Protein AF-A0A540N0E0-F1 (afdb_monomer)

Organism: Malus baccata (NCBI:txid106549)

Inte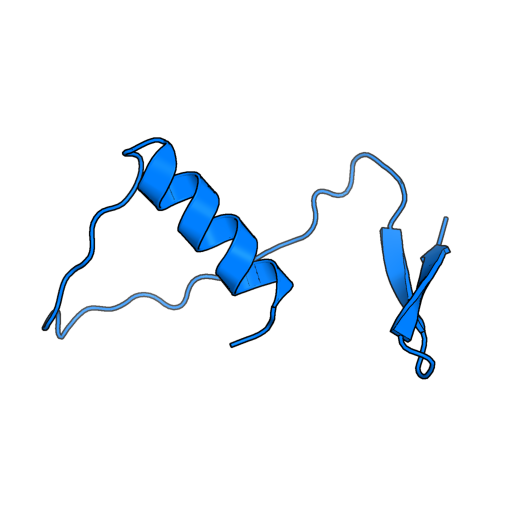rPro domains:
  IPR043502 DNA/RNA polymerase superfamily [SSF56672] (2-38)

pLDDT: mean 75.49, std 11.08, range [54.38, 94.81]

Structure (mmCIF, N/CA/C/O backbone):
data_AF-A0A540N0E0-F1
#
_entry.id   AF-A0A540N0E0-F1
#
loop_
_atom_site.group_PDB
_atom_site.id
_atom_site.type_symbol
_atom_site.label_atom_id
_atom_site.label_alt_id
_atom_site.label_comp_id
_atom_site.label_asym_id
_atom_site.label_entity_id
_atom_site.label_seq_id
_atom_site.pdbx_PDB_ins_code
_atom_site.Cartn_x
_atom_site.Cartn_y
_atom_site.Cartn_z
_atom_site.occupancy
_atom_site.B_iso_or_equiv
_atom_site.auth_seq_id
_atom_site.auth_comp_id
_atom_site.auth_asym_id
_atom_site.auth_atom_id
_atom_site.pdbx_PDB_model_num
ATOM 1 N N . MET A 1 1 ? 5.963 -6.706 7.098 1.00 63.94 1 MET A N 1
ATOM 2 C CA . MET A 1 1 ? 5.019 -5.836 6.359 1.00 63.94 1 MET A CA 1
ATOM 3 C C . MET A 1 1 ? 3.628 -6.096 6.921 1.00 63.94 1 MET A C 1
ATOM 5 O O . MET A 1 1 ? 3.261 -7.260 7.006 1.00 63.94 1 MET A O 1
ATOM 9 N N . LYS A 1 2 ? 2.899 -5.078 7.399 1.00 78.50 2 LYS A N 1
ATOM 10 C CA . LYS A 1 2 ? 1.545 -5.293 7.947 1.00 78.50 2 LYS A CA 1
ATOM 11 C C . LYS A 1 2 ? 0.614 -5.814 6.840 1.00 78.50 2 LYS A C 1
ATOM 13 O O . LYS A 1 2 ? 0.699 -5.338 5.712 1.00 78.50 2 LYS A O 1
ATOM 18 N N . GLU A 1 3 ? -0.277 -6.749 7.166 1.00 80.81 3 GLU A N 1
ATOM 19 C CA . GLU A 1 3 ? -1.200 -7.392 6.210 1.00 80.81 3 GLU A CA 1
ATOM 20 C C . GLU A 1 3 ? -2.053 -6.378 5.429 1.00 80.81 3 GLU A C 1
ATOM 22 O O . GLU A 1 3 ? -2.210 -6.493 4.217 1.00 80.81 3 GLU A O 1
ATOM 27 N N . VAL A 1 4 ? -2.501 -5.313 6.101 1.00 79.88 4 VAL A N 1
ATOM 28 C CA . VAL A 1 4 ? -3.247 -4.207 5.479 1.00 79.88 4 VAL A CA 1
ATOM 29 C C . VAL A 1 4 ? -2.446 -3.495 4.385 1.00 79.88 4 VAL A C 1
ATOM 31 O O . VAL A 1 4 ? -2.982 -3.221 3.318 1.00 79.88 4 VAL A O 1
ATOM 34 N N . VAL A 1 5 ? -1.146 -3.275 4.610 1.00 82.69 5 VAL A N 1
ATOM 35 C CA . VAL A 1 5 ? -0.256 -2.613 3.644 1.00 82.69 5 VAL A CA 1
ATOM 36 C C . VAL A 1 5 ? -0.049 -3.515 2.435 1.00 82.69 5 VAL A C 1
ATOM 38 O O . VAL A 1 5 ? -0.139 -3.057 1.303 1.00 82.69 5 VAL A O 1
ATOM 41 N N . ARG A 1 6 ? 0.171 -4.814 2.665 1.00 85.50 6 ARG A N 1
ATOM 42 C CA . ARG A 1 6 ? 0.317 -5.791 1.582 1.00 85.50 6 ARG A CA 1
ATOM 43 C C . ARG A 1 6 ? -0.943 -5.852 0.712 1.00 85.50 6 ARG A C 1
ATOM 45 O O . ARG A 1 6 ? -0.819 -5.849 -0.507 1.00 85.5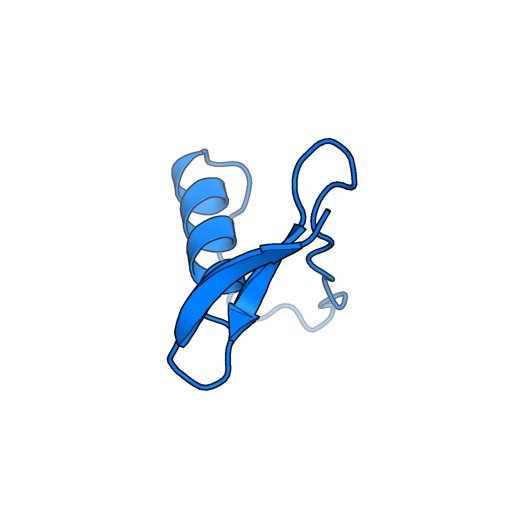0 6 ARG A O 1
ATOM 52 N N . ASN A 1 7 ? -2.132 -5.876 1.314 1.00 87.81 7 ASN A N 1
ATOM 53 C CA . ASN A 1 7 ? -3.387 -5.920 0.563 1.00 87.81 7 ASN A CA 1
ATOM 54 C C . ASN A 1 7 ? -3.629 -4.648 -0.263 1.00 87.81 7 ASN A C 1
ATOM 56 O O . ASN A 1 7 ? -4.119 -4.750 -1.384 1.00 87.81 7 ASN A O 1
ATOM 60 N N . GLU A 1 8 ? -3.282 -3.462 0.245 1.00 86.88 8 GLU A N 1
ATOM 61 C CA . GLU A 1 8 ? -3.390 -2.228 -0.547 1.00 86.88 8 GLU A CA 1
ATOM 62 C C . GLU A 1 8 ? -2.368 -2.169 -1.686 1.00 86.88 8 GLU A C 1
ATOM 64 O O . GLU A 1 8 ? -2.732 -1.819 -2.806 1.00 86.88 8 GLU A O 1
ATOM 69 N N . VAL A 1 9 ? -1.120 -2.579 -1.442 1.00 87.19 9 VAL A N 1
ATOM 70 C CA . VAL A 1 9 ? -0.082 -2.651 -2.484 1.00 87.19 9 VAL A CA 1
ATOM 71 C C . VAL A 1 9 ? -0.497 -3.608 -3.606 1.00 87.19 9 VAL A C 1
ATOM 73 O O . VAL A 1 9 ? -0.370 -3.255 -4.773 1.00 87.19 9 VAL A O 1
ATOM 76 N N . MET A 1 10 ? -1.062 -4.776 -3.277 1.00 91.12 10 MET A N 1
ATOM 77 C CA . MET A 1 10 ? -1.578 -5.711 -4.287 1.00 91.12 10 MET A CA 1
ATOM 78 C C . MET A 1 10 ? -2.718 -5.105 -5.114 1.00 91.12 10 MET A C 1
ATOM 80 O O . MET A 1 10 ? -2.686 -5.192 -6.334 1.00 91.12 10 MET A O 1
ATOM 84 N N . LYS A 1 11 ? -3.674 -4.405 -4.486 1.00 90.69 11 LYS A N 1
ATOM 85 C CA . LYS A 1 11 ? -4.756 -3.721 -5.219 1.00 90.69 11 LYS A CA 1
ATOM 86 C C . LYS A 1 11 ? -4.232 -2.663 -6.192 1.00 90.69 11 LYS A C 1
ATOM 88 O O . LYS A 1 11 ? -4.792 -2.493 -7.269 1.00 90.69 11 LYS A O 1
ATOM 93 N N . LEU A 1 12 ? -3.178 -1.940 -5.812 1.00 91.19 12 LEU A N 1
ATOM 94 C CA . LEU A 1 12 ? -2.553 -0.937 -6.676 1.00 91.19 12 LEU A CA 1
ATOM 95 C C . LEU A 1 12 ? -1.764 -1.577 -7.826 1.00 91.19 12 LEU A C 1
ATOM 97 O O . LEU A 1 12 ? -1.762 -1.024 -8.925 1.00 91.19 12 LEU A O 1
ATOM 101 N N . LEU A 1 13 ? -1.121 -2.726 -7.586 1.00 91.25 13 LEU A N 1
ATOM 102 C CA . LEU A 1 13 ? -0.480 -3.529 -8.635 1.00 91.25 13 LEU A CA 1
ATOM 103 C C . LEU A 1 13 ? -1.524 -4.035 -9.640 1.00 91.25 13 LEU A C 1
ATOM 105 O O . LEU A 1 13 ? -1.347 -3.838 -10.838 1.00 91.25 13 LEU A O 1
ATOM 109 N N . ASP A 1 14 ? -2.635 -4.602 -9.160 1.00 92.56 14 ASP A N 1
ATOM 110 C CA . ASP A 1 14 ? -3.729 -5.103 -10.008 1.00 92.56 14 ASP A CA 1
ATOM 111 C C . ASP A 1 14 ? -4.402 -3.983 -10.815 1.00 92.56 14 ASP A C 1
ATOM 113 O O . ASP A 1 14 ? -4.782 -4.174 -11.969 1.00 92.56 14 ASP A O 1
ATOM 117 N N . ALA A 1 15 ? -4.517 -2.786 -10.233 1.00 94.81 15 ALA A N 1
ATOM 118 C CA . ALA A 1 15 ? -5.015 -1.599 -10.925 1.00 94.81 15 ALA A CA 1
ATOM 119 C C . ALA A 1 15 ? -4.009 -1.010 -11.937 1.00 94.81 15 ALA A C 1
ATOM 121 O O . ALA A 1 15 ? -4.33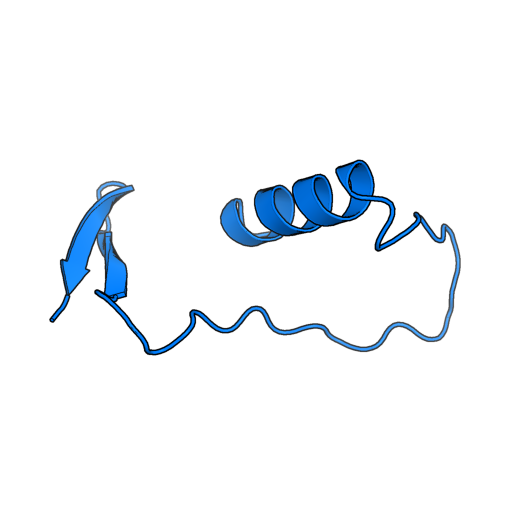9 -0.042 -12.623 1.00 94.81 15 ALA A O 1
ATOM 122 N N . GLY A 1 16 ? -2.778 -1.531 -12.007 1.00 91.50 16 GLY A N 1
ATOM 123 C CA . GLY A 1 16 ? -1.709 -0.998 -12.854 1.00 91.50 16 GLY A CA 1
ATOM 124 C C . GLY A 1 16 ? -1.188 0.374 -12.413 1.00 91.50 16 GLY A C 1
ATOM 125 O O . GLY A 1 16 ? -0.553 1.072 -13.200 1.00 91.50 16 GLY A O 1
ATOM 126 N N . MET A 1 17 ? -1.460 0.787 -11.169 1.00 90.50 17 MET A N 1
ATOM 127 C CA . MET A 1 17 ? -1.002 2.073 -10.628 1.00 90.50 17 MET A CA 1
ATOM 128 C C . MET A 1 17 ? 0.470 2.046 -10.207 1.00 90.50 17 MET A C 1
ATOM 130 O O . MET A 1 17 ? 1.129 3.084 -10.223 1.00 90.50 17 MET A O 1
ATOM 134 N N . ILE A 1 18 ? 0.983 0.877 -9.815 1.00 91.31 18 ILE A N 1
ATOM 135 C CA . ILE A 1 18 ? 2.386 0.677 -9.433 1.00 91.31 18 ILE A CA 1
ATOM 136 C C . ILE A 1 18 ? 2.966 -0.543 -10.152 1.00 91.31 18 ILE A C 1
ATOM 138 O O . ILE A 1 18 ? 2.229 -1.431 -10.572 1.00 91.31 18 ILE A O 1
ATOM 142 N N . TYR A 1 19 ? 4.291 -0.597 -10.274 1.00 89.12 19 TYR A N 1
ATOM 143 C CA . TYR A 1 19 ? 5.027 -1.721 -10.855 1.00 89.12 19 TYR A CA 1
ATOM 144 C C . TYR A 1 19 ? 6.203 -2.109 -9.949 1.00 89.12 19 TYR A C 1
ATOM 146 O O . TYR A 1 19 ? 6.749 -1.247 -9.251 1.00 89.12 19 TYR A O 1
ATOM 154 N N . PRO A 1 20 ? 6.593 -3.396 -9.912 1.00 82.81 20 PRO A N 1
ATOM 155 C CA . PRO A 1 20 ? 7.729 -3.829 -9.114 1.00 82.81 20 PRO A CA 1
ATOM 156 C C . PRO A 1 20 ? 9.027 -3.261 -9.693 1.00 82.81 20 PRO A C 1
ATOM 158 O O . PRO A 1 20 ? 9.279 -3.344 -10.894 1.00 82.81 20 PRO A O 1
ATOM 161 N N . ILE A 1 21 ? 9.865 -2.705 -8.820 1.00 85.00 21 ILE A N 1
ATOM 162 C CA . ILE A 1 21 ? 11.219 -2.262 -9.154 1.00 85.00 21 ILE A CA 1
ATOM 163 C C . ILE A 1 21 ? 12.170 -3.063 -8.275 1.00 85.00 21 ILE A C 1
ATOM 165 O O . ILE A 1 21 ? 12.123 -2.938 -7.053 1.00 85.00 21 ILE A O 1
ATOM 169 N N . SER A 1 22 ? 13.000 -3.901 -8.891 1.00 77.44 22 SER A N 1
ATOM 170 C CA . SER A 1 22 ? 13.837 -4.853 -8.155 1.00 77.44 22 SER A CA 1
ATOM 171 C C . SER A 1 22 ? 14.999 -4.197 -7.397 1.00 77.44 22 SER A C 1
ATOM 173 O O . SER A 1 22 ? 15.325 -4.668 -6.317 1.00 77.44 22 SER A O 1
ATOM 175 N N . ASP A 1 23 ? 15.586 -3.102 -7.907 1.00 72.69 23 ASP A N 1
ATOM 176 C CA . ASP A 1 23 ? 16.869 -2.572 -7.397 1.00 72.69 23 ASP A CA 1
ATOM 177 C C . ASP A 1 23 ? 16.999 -1.032 -7.448 1.00 72.69 23 ASP A C 1
ATOM 179 O O . ASP A 1 23 ? 18.009 -0.484 -7.898 1.00 72.69 23 ASP A O 1
ATOM 183 N N . SER A 1 24 ? 15.995 -0.272 -6.991 1.00 75.62 24 SER A N 1
ATOM 184 C CA . SER A 1 24 ? 16.194 1.180 -6.834 1.00 75.62 24 SER A CA 1
ATOM 185 C C . SER A 1 24 ? 16.909 1.487 -5.511 1.00 75.62 24 SER A C 1
ATOM 187 O O . SER A 1 24 ? 16.481 1.094 -4.429 1.00 75.62 24 SER A O 1
ATOM 189 N N . LYS A 1 25 ? 18.023 2.226 -5.583 1.00 73.19 25 LYS A N 1
ATOM 190 C CA . LYS A 1 25 ? 18.747 2.725 -4.394 1.00 73.19 25 LYS A CA 1
ATOM 191 C C . LYS A 1 25 ? 18.007 3.876 -3.695 1.00 73.19 25 LYS A C 1
ATOM 193 O O . LYS A 1 25 ? 18.341 4.247 -2.575 1.00 73.19 25 LYS A O 1
ATOM 198 N N . TRP A 1 2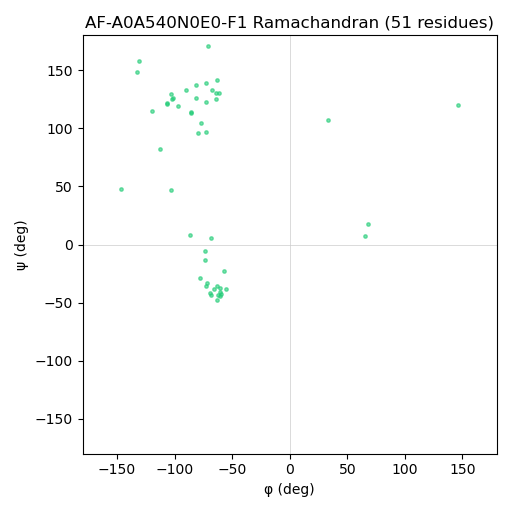6 ? 17.015 4.441 -4.380 1.00 73.00 26 TRP A N 1
ATOM 199 C CA . TRP A 1 26 ? 16.225 5.593 -3.967 1.00 73.00 26 TRP A CA 1
ATOM 200 C C . TRP A 1 26 ? 14.790 5.139 -3.712 1.00 73.00 26 TRP A C 1
ATOM 202 O O . TRP A 1 26 ? 13.924 5.248 -4.579 1.00 73.00 26 TRP A O 1
ATOM 212 N N . ILE A 1 27 ? 14.557 4.597 -2.519 1.00 74.69 27 ILE A N 1
ATOM 213 C CA . ILE A 1 27 ? 13.223 4.226 -2.047 1.00 74.69 27 ILE A CA 1
ATOM 214 C C . ILE A 1 27 ? 12.809 5.257 -1.001 1.00 74.69 27 ILE A C 1
ATOM 216 O O . ILE A 1 27 ? 13.488 5.431 0.012 1.00 74.69 27 ILE A O 1
ATOM 220 N N . SER A 1 28 ? 11.698 5.950 -1.241 1.00 74.38 28 SER A N 1
ATOM 221 C CA . SER A 1 28 ? 11.080 6.810 -0.236 1.00 74.38 28 SER A CA 1
ATOM 222 C C . SER A 1 28 ? 10.222 5.971 0.725 1.00 74.38 28 SER A C 1
ATOM 224 O O . SER A 1 28 ? 9.493 5.072 0.291 1.00 74.38 28 SER A O 1
ATOM 226 N N . PRO A 1 29 ? 10.276 6.230 2.045 1.00 72.31 29 PRO A N 1
ATOM 227 C CA . PRO A 1 29 ? 9.386 5.566 2.987 1.00 72.31 29 PRO A CA 1
ATOM 228 C C . PRO A 1 29 ? 7.938 5.974 2.690 1.00 72.31 29 PRO A C 1
ATOM 230 O O . PRO A 1 29 ? 7.609 7.157 2.658 1.00 72.31 29 PRO A O 1
ATOM 233 N N . THR A 1 30 ? 7.066 4.988 2.475 1.00 71.50 30 THR A N 1
ATOM 234 C CA . THR A 1 30 ? 5.636 5.220 2.224 1.00 71.50 30 THR A CA 1
ATOM 235 C C . THR A 1 30 ? 4.840 4.918 3.491 1.00 71.50 30 THR A C 1
ATOM 237 O O . THR A 1 30 ? 4.944 3.822 4.045 1.00 71.50 30 THR A O 1
ATOM 240 N N . GLN A 1 31 ? 4.043 5.880 3.960 1.00 76.69 31 GLN A N 1
ATOM 241 C CA . GLN A 1 31 ? 3.161 5.712 5.115 1.00 76.69 31 GLN A CA 1
ATOM 242 C C . GLN A 1 31 ? 1.720 5.487 4.653 1.00 76.69 31 GLN A C 1
ATOM 244 O O . GLN A 1 31 ? 1.158 6.304 3.929 1.00 76.69 31 GLN A O 1
ATOM 249 N N . VAL A 1 32 ? 1.102 4.401 5.119 1.00 72.00 32 VAL A N 1
ATOM 250 C CA . VAL A 1 32 ? -0.337 4.171 4.946 1.00 72.00 32 VAL A CA 1
ATOM 251 C C . VAL A 1 32 ? -1.072 4.864 6.087 1.00 72.00 32 VAL A C 1
ATOM 253 O O . VAL A 1 32 ? -0.914 4.488 7.251 1.00 72.00 32 VAL A O 1
ATOM 256 N N . VAL A 1 33 ? -1.851 5.893 5.753 1.00 76.19 33 VAL A N 1
ATOM 257 C CA . VAL A 1 33 ? -2.684 6.631 6.707 1.00 76.19 33 VAL A CA 1
ATOM 258 C C . VAL A 1 33 ? -4.146 6.248 6.473 1.00 76.19 33 VAL A C 1
ATOM 260 O O . VAL A 1 33 ? -4.650 6.453 5.368 1.00 76.19 33 VAL A O 1
ATOM 263 N N . PRO A 1 34 ? -4.853 5.714 7.484 1.00 68.62 34 PRO A N 1
ATOM 264 C CA . PRO A 1 34 ? -6.286 5.484 7.368 1.00 68.62 34 PRO A CA 1
ATOM 265 C C . PRO A 1 34 ? -7.005 6.824 7.153 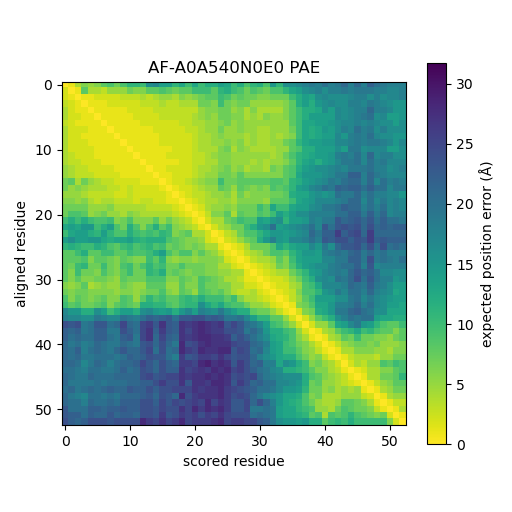1.00 68.62 34 PRO A C 1
ATOM 267 O O . PRO A 1 34 ? -6.760 7.801 7.866 1.00 68.62 34 PRO A O 1
ATOM 270 N N . LYS A 1 35 ? -7.883 6.895 6.146 1.00 69.81 35 LYS A N 1
ATOM 271 C CA . LYS A 1 35 ? -8.657 8.112 5.864 1.00 69.81 35 LYS A CA 1
ATOM 272 C C . LYS A 1 35 ? -9.582 8.415 7.046 1.00 69.81 35 LYS A C 1
ATOM 274 O O . LYS A 1 35 ? -10.344 7.557 7.471 1.00 69.81 35 LYS A O 1
ATOM 279 N N . ARG A 1 36 ? -9.565 9.659 7.537 1.00 64.25 36 ARG A N 1
ATOM 280 C CA . ARG A 1 36 ? -10.382 10.137 8.675 1.00 64.25 36 ARG A CA 1
ATOM 281 C C . ARG A 1 36 ? -11.900 10.224 8.408 1.00 64.25 36 ARG A C 1
ATOM 283 O O . ARG A 1 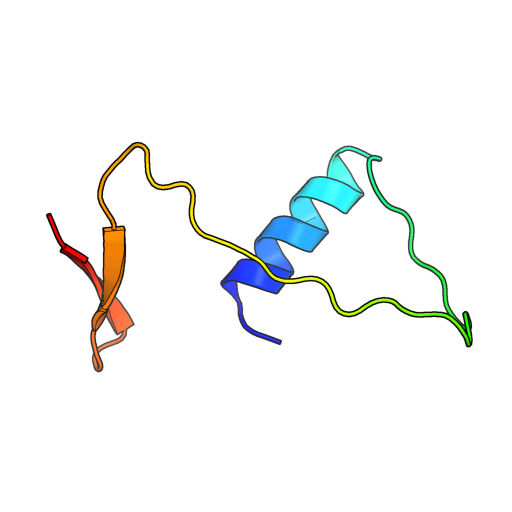36 ? -12.623 10.733 9.254 1.00 64.25 36 ARG A O 1
ATOM 290 N N . SER A 1 37 ? -12.409 9.770 7.262 1.00 61.22 37 SER A N 1
ATOM 291 C CA . SER A 1 37 ? -13.804 9.985 6.837 1.00 61.22 37 SER A CA 1
ATOM 292 C C . SER A 1 37 ? -14.711 8.759 7.014 1.00 61.22 37 SER A C 1
ATOM 294 O O . SER A 1 37 ? -15.445 8.399 6.096 1.00 61.22 37 SER A O 1
ATOM 296 N N . GLY A 1 38 ? -14.659 8.109 8.176 1.00 60.16 38 GLY A N 1
ATOM 297 C CA . GLY A 1 38 ? -15.548 6.996 8.514 1.00 60.16 38 GLY A CA 1
ATOM 298 C C . GLY A 1 38 ? -14.848 5.965 9.385 1.00 60.16 38 GLY A C 1
ATOM 299 O O . GLY A 1 38 ? -13.832 5.425 8.973 1.00 60.16 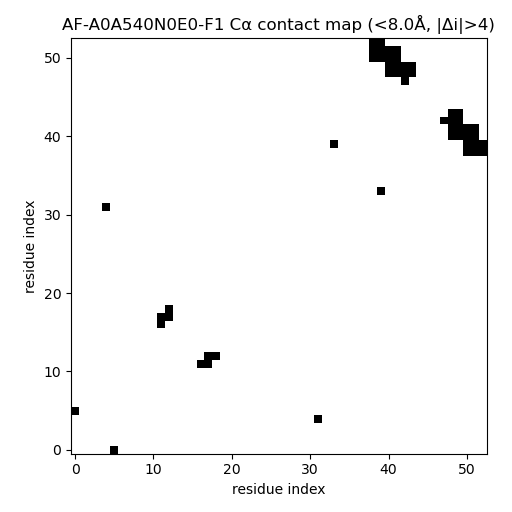38 GLY A O 1
ATOM 300 N N . ILE A 1 39 ? -15.405 5.759 10.581 1.00 60.50 39 ILE A N 1
ATOM 301 C CA . ILE A 1 39 ? -15.187 4.669 11.543 1.00 60.50 39 ILE A CA 1
ATOM 302 C C . ILE A 1 39 ? -13.757 4.110 11.581 1.00 60.50 39 ILE A C 1
ATOM 304 O O . ILE A 1 39 ? -13.335 3.336 10.720 1.00 60.50 39 ILE A O 1
ATOM 308 N N . THR A 1 40 ? -13.023 4.434 12.645 1.00 59.91 40 THR A N 1
ATOM 309 C CA . THR A 1 40 ? -11.683 3.885 12.850 1.00 59.91 40 THR A CA 1
ATOM 310 C C . THR A 1 40 ? -11.815 2.421 13.256 1.00 59.91 40 THR A C 1
ATOM 312 O O . THR A 1 40 ? -12.050 2.108 14.419 1.00 59.91 40 THR A O 1
ATOM 315 N N . VAL A 1 41 ? -11.691 1.499 12.302 1.00 60.53 41 VAL A N 1
ATOM 316 C CA . VAL A 1 41 ? -11.661 0.067 12.614 1.00 60.53 41 VAL A CA 1
ATOM 317 C C . VAL A 1 41 ? -10.279 -0.276 13.164 1.00 60.53 41 VAL A C 1
ATOM 319 O O . VAL A 1 41 ? -9.299 -0.333 12.418 1.00 60.53 41 VAL A O 1
ATOM 322 N N . VAL A 1 42 ? -10.189 -0.473 14.476 1.00 69.94 42 VAL A N 1
ATOM 323 C CA . VAL A 1 42 ? -8.970 -0.902 15.164 1.00 69.94 42 VAL A CA 1
ATOM 324 C C . VAL A 1 42 ? -9.105 -2.381 15.495 1.00 69.94 42 VAL A C 1
ATOM 326 O O . VAL A 1 42 ? -10.109 -2.819 16.048 1.00 69.94 42 VAL A O 1
ATOM 329 N N . LYS A 1 43 ? -8.089 -3.170 15.138 1.00 57.97 43 LYS A N 1
ATOM 330 C CA . LYS A 1 43 ? -8.004 -4.560 15.588 1.00 57.97 43 LYS A CA 1
ATOM 331 C C . LYS A 1 43 ? -7.641 -4.566 17.073 1.00 57.97 43 LYS A C 1
ATOM 333 O O . LYS A 1 43 ? -6.626 -3.974 17.436 1.00 57.97 43 LYS A O 1
ATOM 338 N N . ASN A 1 44 ? -8.471 -5.195 17.900 1.00 69.56 44 ASN A N 1
ATOM 339 C CA . ASN A 1 44 ? -8.157 -5.451 19.306 1.00 69.56 44 ASN A CA 1
ATOM 340 C C . ASN A 1 44 ? -7.061 -6.536 19.412 1.00 69.56 44 ASN A C 1
ATOM 342 O O . ASN A 1 44 ? -6.742 -7.197 18.420 1.00 69.56 44 ASN A O 1
ATOM 346 N N . ASP A 1 45 ? -6.524 -6.765 20.608 1.00 76.56 45 ASP A N 1
ATOM 347 C CA . ASP A 1 45 ? -5.501 -7.780 20.903 1.00 76.56 45 ASP A CA 1
ATOM 348 C C . ASP A 1 45 ? -5.937 -9.207 20.514 1.00 76.56 45 ASP A C 1
ATOM 350 O O . ASP A 1 45 ? -5.103 -10.059 20.214 1.00 76.56 45 ASP A O 1
ATOM 354 N N . ASN A 1 46 ? -7.249 -9.445 20.413 1.00 75.94 46 ASN A N 1
ATOM 355 C CA . ASN A 1 46 ? -7.839 -10.703 19.945 1.00 75.94 46 ASN A CA 1
ATOM 356 C C . ASN A 1 46 ? -8.003 -10.789 18.417 1.00 75.94 46 ASN A C 1
ATOM 358 O O . ASN A 1 46 ? -8.627 -11.718 17.914 1.00 75.94 46 ASN A O 1
ATOM 362 N N . ASN A 1 47 ? -7.456 -9.833 17.661 1.00 64.56 47 ASN A N 1
ATOM 363 C CA . ASN A 1 47 ? -7.569 -9.734 16.201 1.00 64.56 47 ASN A CA 1
ATOM 364 C C . ASN A 1 47 ? -9.003 -9.468 15.682 1.00 64.56 47 ASN A C 1
ATOM 366 O O . ASN A 1 47 ? -9.228 -9.447 14.469 1.00 64.56 47 ASN A O 1
ATOM 370 N N . ASP A 1 48 ? -9.944 -9.206 16.592 1.00 66.50 48 ASP A N 1
ATOM 371 C CA . ASP A 1 48 ? -11.310 -8.779 16.304 1.00 66.50 48 ASP A CA 1
ATOM 372 C C . ASP A 1 48 ? -11.340 -7.322 15.826 1.00 66.50 48 ASP A C 1
ATOM 374 O O . ASP A 1 48 ? -10.634 -6.455 16.348 1.00 66.50 48 ASP A O 1
ATOM 378 N N . LEU A 1 49 ? -12.168 -7.045 14.817 1.00 67.62 49 LEU A N 1
ATOM 379 C CA . LEU A 1 49 ? -12.346 -5.712 14.240 1.00 67.62 49 LEU A CA 1
ATOM 380 C C . LEU A 1 49 ? -13.289 -4.894 15.135 1.00 67.62 49 LEU A C 1
ATOM 382 O O . LEU A 1 49 ? -14.509 -4.993 15.010 1.00 67.62 49 LEU A O 1
ATOM 386 N N . CYS A 1 50 ? -12.737 -4.077 16.030 1.00 56.69 50 CYS A N 1
ATOM 387 C CA . CYS A 1 50 ? -13.519 -3.147 16.840 1.00 56.69 50 CYS A CA 1
ATOM 388 C C . CYS A 1 50 ? -13.648 -1.794 16.129 1.00 56.69 50 CYS A C 1
ATOM 390 O O . CYS A 1 50 ? -12.676 -1.228 15.630 1.00 56.69 50 CYS A O 1
ATOM 392 N N . LEU A 1 51 ? -14.868 -1.261 16.087 1.00 69.12 51 LEU A N 1
ATOM 393 C CA . LEU A 1 51 ? -15.152 0.066 15.549 1.00 69.12 51 LEU A CA 1
ATOM 394 C C . LEU A 1 51 ? -14.940 1.101 16.663 1.00 69.12 51 LEU A C 1
ATOM 396 O O . LEU A 1 51 ? -15.687 1.102 17.638 1.00 69.12 51 LEU A O 1
ATOM 400 N N . LEU A 1 52 ? -13.934 1.968 16.533 1.00 62.47 52 LEU A N 1
ATOM 401 C CA . LEU A 1 52 ? -13.761 3.146 17.384 1.00 62.47 52 LEU A CA 1
ATOM 402 C C . LEU A 1 52 ? -14.341 4.372 16.666 1.00 62.47 52 LEU A C 1
ATOM 404 O O . LEU A 1 52 ? -13.905 4.735 15.563 1.00 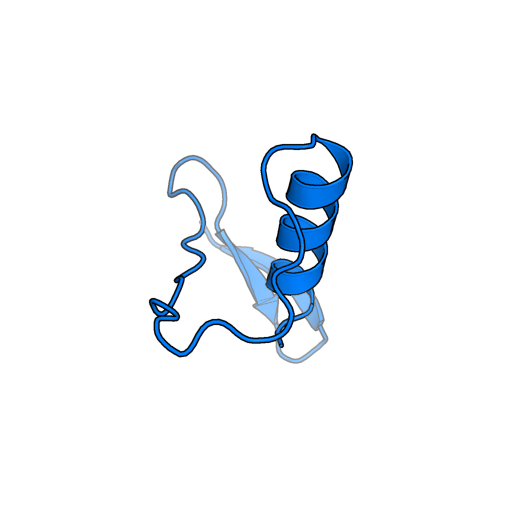62.47 52 LEU A O 1
ATOM 408 N N . VAL A 1 53 ? -15.342 4.975 17.306 1.00 54.38 53 VAL A N 1
ATOM 409 C CA . VAL A 1 53 ? -15.941 6.277 16.979 1.00 54.38 53 VAL A CA 1
ATOM 410 C C . VAL A 1 53 ? -15.545 7.257 18.069 1.00 54.38 53 VAL A C 1
ATOM 412 O O . VAL A 1 53 ? -15.623 6.856 19.251 1.00 54.38 53 VAL A O 1
#

Radius of gyration: 14.56 Å; Cα contacts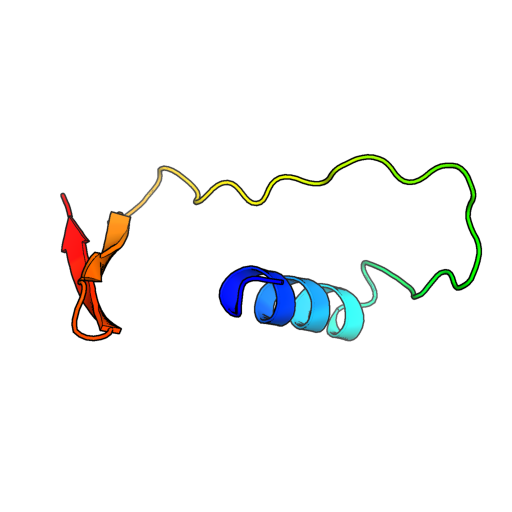 (8 Å, |Δi|>4): 26; chains: 1; bounding box: 35×21×34 Å

Nearest PDB structures (foldseek):
  6q2s-assembly1_B  TM=3.089E-01  e=2.033E+00  Saccharomyces cerevisiae
  6qiz-assembly1_A  TM=2.811E-01  e=3.378E+00  Hordeum vulgare

Foldseek 3Di:
DDPVVVVVVVVCVVVVVDDDDPDDPDDDDDDDDDDPPDWDQDQDPVRDGDTDD

Mean predicted aligned error: 11.8 Å

Secondary structure (DSSP, 8-state):
--HHHHHHHHHHHHTTS----S--S--PPPP----SSS-EEEEPTTS-EEEE-

Solvent-accessible surface area (backbone atoms only — not comparable to full-atom values): 3751 Å² total; per-residue (Å²): 129,60,70,71,58,54,54,52,52,49,52,34,42,76,70,65,75,49,76,95,73,95,78,69,94,80,73,80,92,82,81,90,73,83,72,91,87,62,69,52,70,43,68,46,99,83,70,44,81,40,75,48,126

Sequence (53 aa):
MKEVVRNEVMKLLDAGMIYPISDSKWISPTQVVPKRSGITVVKNDNNDLCLLV